Protein AF-A0AAE1X5W2-F1 (afdb_monomer_lite)

Secondary structure (DSSP, 8-state):
----TT-TTSHHHHHHHHHHHHHHHHHHHHHHTSTTTTS-HHHHHHHHHHHHHHHHHHHHHHHHHHHHHH------HHHHHHHHHHHHHHHHHHHHHHHHHHHHHHHHHHTS---SSHHHHHHHHHHHHHHHHHHHHHHHHHHHHHHHHHHHHHHHHHHHHHHS-STTSS--

Structure (mmCIF, N/CA/C/O backbone):
data_AF-A0AAE1X5W2-F1
#
_entry.id   AF-A0AAE1X5W2-F1
#
loop_
_atom_site.group_PDB
_atom_site.id
_atom_site.type_symbol
_atom_site.label_atom_id
_atom_site.label_alt_id
_atom_site.label_comp_id
_atom_site.label_asym_id
_atom_site.label_entity_id
_atom_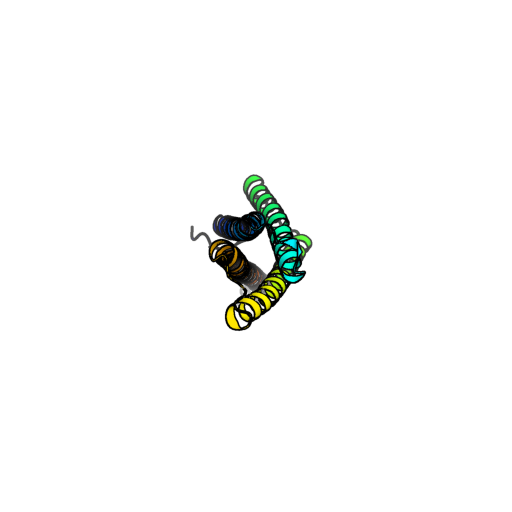site.label_seq_id
_atom_site.pdbx_PDB_ins_code
_atom_site.Cartn_x
_atom_site.Cartn_y
_atom_site.Cartn_z
_atom_site.occupancy
_atom_site.B_iso_or_equiv
_atom_site.auth_seq_id
_atom_site.auth_comp_id
_atom_site.auth_asym_id
_atom_site.auth_atom_id
_atom_site.pdbx_PDB_model_num
ATOM 1 N N . MET A 1 1 ? -13.858 13.953 25.114 1.00 34.84 1 MET A N 1
ATOM 2 C CA . MET A 1 1 ? -13.783 12.540 24.682 1.00 34.84 1 MET A CA 1
ATOM 3 C C . MET A 1 1 ? -12.481 12.363 23.915 1.00 34.84 1 MET A C 1
ATOM 5 O O . MET A 1 1 ? -12.383 12.847 22.796 1.00 34.84 1 MET A O 1
ATOM 9 N N . LYS A 1 2 ? -11.435 11.810 24.545 1.00 36.91 2 LYS A N 1
ATOM 10 C CA . LYS A 1 2 ? -10.156 11.552 23.864 1.00 36.91 2 LYS A CA 1
ATOM 11 C C . LYS A 1 2 ? -10.364 10.349 22.945 1.00 36.91 2 LYS A C 1
ATOM 13 O O . LYS A 1 2 ? -10.353 9.214 23.407 1.00 36.91 2 LYS A O 1
ATOM 18 N N . ASN A 1 3 ? -10.639 10.621 21.673 1.00 37.25 3 ASN A N 1
ATOM 19 C CA . ASN A 1 3 ? -10.670 9.604 20.632 1.00 37.25 3 ASN A CA 1
ATOM 20 C C . ASN A 1 3 ? -9.260 9.016 20.543 1.00 37.25 3 ASN A C 1
ATOM 22 O O . ASN A 1 3 ? -8.323 9.705 20.146 1.00 37.25 3 ASN A O 1
ATOM 26 N N . PHE A 1 4 ? -9.101 7.780 21.007 1.00 44.25 4 PHE A N 1
ATOM 27 C CA . PHE A 1 4 ? -7.843 7.057 20.914 1.00 44.25 4 PHE A CA 1
ATOM 28 C C . PHE A 1 4 ? -7.591 6.784 19.427 1.00 44.25 4 PHE A C 1
ATOM 30 O O . PHE A 1 4 ? -8.296 5.986 18.807 1.00 44.25 4 PHE A O 1
ATOM 37 N N . ALA A 1 5 ? -6.656 7.526 18.838 1.00 38.66 5 ALA A N 1
ATOM 38 C CA . ALA A 1 5 ? -6.249 7.359 17.452 1.00 38.66 5 ALA A CA 1
ATOM 39 C C . ALA A 1 5 ? -5.647 5.955 17.291 1.00 38.66 5 ALA A C 1
ATOM 41 O O . ALA A 1 5 ? -4.617 5.665 17.895 1.00 38.66 5 ALA A O 1
ATOM 42 N N . GLY A 1 6 ? -6.309 5.076 16.530 1.00 43.47 6 GLY A N 1
ATOM 43 C CA . GLY A 1 6 ? -5.759 3.759 16.185 1.00 43.47 6 GLY A CA 1
ATOM 44 C C . GLY A 1 6 ? -6.554 2.525 16.621 1.00 43.47 6 GLY A C 1
ATOM 45 O O . GLY A 1 6 ? -6.087 1.412 16.404 1.00 43.47 6 GLY A O 1
ATOM 46 N N . ALA A 1 7 ? -7.748 2.667 17.203 1.00 44.47 7 ALA A N 1
ATOM 47 C CA . ALA A 1 7 ? -8.614 1.509 17.442 1.00 44.47 7 ALA A CA 1
ATOM 48 C C . ALA A 1 7 ? -9.241 0.987 16.124 1.00 44.47 7 ALA A C 1
ATOM 50 O O . ALA A 1 7 ? -9.583 1.807 15.265 1.00 44.47 7 ALA A O 1
ATOM 51 N N . PRO A 1 8 ? -9.463 -0.331 15.951 1.00 43.50 8 PRO A N 1
ATOM 52 C CA . PRO A 1 8 ? -10.268 -0.855 14.845 1.00 43.50 8 PRO A CA 1
ATOM 53 C C . PRO A 1 8 ? -11.676 -0.238 14.895 1.00 43.50 8 PRO A C 1
ATOM 55 O O . PRO A 1 8 ? -12.328 -0.291 15.941 1.00 43.50 8 PRO A O 1
ATOM 58 N N . GLY A 1 9 ? -12.126 0.388 13.800 1.00 51.91 9 GLY A N 1
ATOM 59 C CA . GLY A 1 9 ? -13.340 1.212 13.757 1.00 51.91 9 GLY A CA 1
ATOM 60 C C . GLY A 1 9 ? -13.141 2.703 14.075 1.00 51.91 9 GLY A C 1
ATOM 61 O O . GLY A 1 9 ? -14.102 3.371 14.455 1.00 51.91 9 GLY A O 1
ATOM 62 N N . THR A 1 10 ? -11.921 3.247 13.967 1.00 61.12 10 THR A N 1
ATOM 63 C CA . THR A 1 10 ? -11.664 4.701 14.048 1.00 61.12 10 THR A CA 1
ATOM 64 C C . THR A 1 10 ? -11.239 5.268 12.698 1.00 61.12 10 THR A C 1
ATOM 66 O O . THR A 1 10 ? -10.469 4.648 11.969 1.00 61.12 10 THR A O 1
ATOM 69 N N . TRP A 1 11 ? -11.689 6.493 12.393 1.00 62.09 11 TRP A N 1
ATOM 70 C CA . TRP A 1 11 ? -11.386 7.221 11.150 1.00 62.09 11 TRP A CA 1
ATOM 71 C C . TRP A 1 11 ? -9.895 7.217 10.775 1.00 62.09 11 TRP A C 1
ATOM 73 O O . TRP A 1 11 ? -9.556 7.184 9.598 1.00 62.09 11 TRP A O 1
ATOM 83 N N . THR A 1 12 ? -8.993 7.200 11.760 1.00 67.00 12 THR A N 1
ATOM 84 C CA . THR A 1 12 ? -7.541 7.146 11.540 1.00 67.00 12 THR A CA 1
ATOM 85 C C . THR A 1 12 ? -7.084 5.839 10.880 1.00 67.00 12 THR A C 1
ATOM 87 O O . THR A 1 12 ? -6.248 5.877 9.981 1.00 67.00 12 THR A O 1
ATOM 90 N N . GLY A 1 13 ? -7.647 4.691 11.277 1.00 66.75 13 GLY A N 1
ATOM 91 C CA . GLY A 1 13 ? -7.343 3.393 10.661 1.00 66.75 13 GLY A CA 1
ATOM 92 C C . GLY A 1 13 ? -7.884 3.288 9.233 1.00 66.75 13 GLY A C 1
ATOM 93 O O . GLY A 1 13 ? -7.200 2.775 8.349 1.00 66.75 13 GLY A O 1
ATOM 94 N N . LEU A 1 14 ? -9.0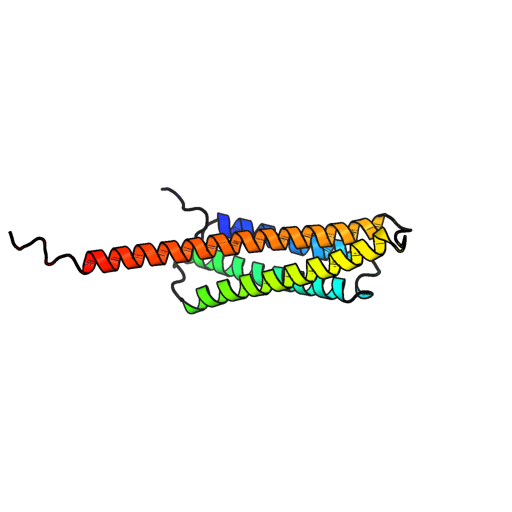69 3.858 8.989 1.00 68.25 14 LEU A N 1
ATOM 95 C CA . LEU A 1 14 ? -9.645 3.977 7.649 1.00 68.25 14 LEU A CA 1
ATOM 96 C C . LEU A 1 14 ? -8.741 4.814 6.725 1.00 68.25 14 LEU A C 1
ATOM 98 O O . LEU A 1 14 ? -8.427 4.386 5.619 1.00 68.25 14 LEU A O 1
ATOM 102 N N . ILE A 1 15 ? -8.270 5.977 7.192 1.00 76.38 15 ILE A N 1
ATOM 103 C CA . ILE A 1 15 ? -7.390 6.870 6.416 1.00 76.38 15 ILE A CA 1
ATOM 104 C C . ILE A 1 15 ? -6.063 6.183 6.069 1.00 76.38 15 ILE A C 1
ATOM 106 O O . ILE A 1 15 ? -5.623 6.257 4.923 1.00 76.38 15 ILE A O 1
ATOM 110 N N . LEU A 1 16 ? -5.444 5.481 7.024 1.00 73.75 16 LEU A N 1
ATOM 111 C CA . LEU A 1 16 ? -4.194 4.749 6.789 1.00 73.75 16 LEU A CA 1
ATOM 112 C C . LEU A 1 16 ? -4.357 3.656 5.721 1.00 73.75 16 LEU A C 1
ATOM 114 O O . LEU A 1 16 ? -3.498 3.517 4.852 1.00 73.75 16 LEU A O 1
ATOM 118 N N . ARG A 1 17 ? -5.482 2.933 5.725 1.00 78.06 17 ARG A N 1
ATOM 119 C CA . ARG A 1 17 ? -5.793 1.905 4.716 1.00 78.06 17 ARG A CA 1
ATOM 120 C C . ARG A 1 17 ? -6.079 2.487 3.337 1.00 78.06 17 ARG A C 1
ATOM 122 O O . ARG A 1 17 ? -5.618 1.948 2.331 1.00 78.06 17 ARG A O 1
ATOM 129 N N . MET A 1 18 ? -6.771 3.625 3.283 1.00 77.88 18 MET A N 1
ATOM 130 C CA . MET A 1 18 ? -6.970 4.363 2.034 1.00 77.88 18 MET A CA 1
ATOM 131 C C . MET A 1 18 ? -5.636 4.850 1.459 1.00 77.88 18 MET A C 1
ATOM 133 O O . MET A 1 18 ? -5.406 4.704 0.262 1.00 77.88 18 MET A O 1
ATOM 137 N N . ALA A 1 19 ? -4.725 5.346 2.301 1.00 81.88 19 ALA A N 1
ATOM 138 C CA . ALA A 1 19 ? -3.385 5.745 1.875 1.00 81.88 19 ALA A CA 1
ATOM 139 C C . ALA A 1 19 ? -2.576 4.558 1.318 1.00 81.88 19 ALA A C 1
ATOM 141 O O . ALA A 1 19 ? -2.000 4.675 0.240 1.00 81.88 19 ALA A O 1
ATOM 142 N N . GLN A 1 20 ? -2.597 3.396 1.985 1.00 83.75 20 GLN A N 1
ATOM 143 C CA . GLN A 1 20 ? -1.969 2.164 1.476 1.00 83.75 20 GLN A CA 1
ATOM 144 C C . GLN A 1 20 ? -2.502 1.781 0.091 1.00 83.75 20 GLN A C 1
ATOM 146 O O . GLN A 1 20 ? -1.723 1.464 -0.805 1.00 83.75 20 GLN A O 1
ATOM 151 N N . CYS A 1 21 ? -3.827 1.841 -0.088 1.00 84.12 21 CYS A N 1
ATOM 152 C CA . CYS A 1 21 ? -4.484 1.568 -1.364 1.00 84.12 21 CYS A CA 1
ATOM 153 C C . CYS A 1 21 ? -4.026 2.544 -2.450 1.00 84.12 21 CYS A C 1
ATOM 155 O O . CYS A 1 21 ? -3.693 2.120 -3.549 1.00 84.12 21 CYS A O 1
ATOM 157 N N . LEU A 1 22 ? -3.971 3.840 -2.142 1.00 86.75 22 LEU A N 1
ATOM 158 C CA . LEU A 1 22 ? -3.536 4.865 -3.091 1.00 86.75 22 LEU A CA 1
ATOM 159 C C . LEU A 1 22 ? -2.084 4.662 -3.527 1.00 86.75 22 LEU A C 1
ATOM 161 O O . LEU A 1 22 ? -1.797 4.742 -4.719 1.00 86.75 22 LEU A O 1
ATOM 165 N N . PHE A 1 23 ? -1.180 4.351 -2.595 1.00 84.69 23 PHE A N 1
ATOM 166 C CA . PHE A 1 23 ? 0.216 4.071 -2.935 1.00 84.69 23 PHE A CA 1
ATOM 167 C C . PHE A 1 23 ? 0.362 2.779 -3.749 1.00 84.69 23 PHE A C 1
ATOM 169 O O . PHE A 1 23 ? 1.093 2.765 -4.737 1.00 84.69 23 PHE A O 1
ATOM 176 N N . ALA A 1 24 ? -0.378 1.721 -3.403 1.00 85.50 24 ALA A N 1
ATOM 177 C CA . ALA A 1 24 ? -0.366 0.463 -4.150 1.00 85.50 24 ALA A CA 1
ATOM 178 C C . ALA A 1 24 ? -0.945 0.624 -5.568 1.00 85.50 24 ALA A C 1
ATOM 180 O O . ALA A 1 24 ? -0.332 0.183 -6.539 1.00 85.50 24 ALA A O 1
ATOM 181 N N . VAL A 1 25 ? -2.076 1.321 -5.716 1.00 88.75 25 VAL A N 1
ATOM 182 C CA . VAL A 1 25 ? -2.658 1.658 -7.026 1.00 88.75 25 VAL A CA 1
ATOM 183 C C . VAL A 1 25 ? -1.710 2.547 -7.821 1.00 88.75 25 VAL A C 1
ATOM 185 O O . VAL A 1 25 ? -1.527 2.306 -9.007 1.00 88.75 25 VAL A O 1
ATOM 188 N N . GLY A 1 26 ? -1.070 3.532 -7.187 1.00 85.19 26 GLY A N 1
ATOM 189 C CA . GLY A 1 26 ? -0.062 4.374 -7.828 1.00 85.19 26 GLY A CA 1
ATOM 190 C C . GLY A 1 26 ? 1.119 3.562 -8.364 1.00 85.19 26 GLY A C 1
ATOM 191 O O . GLY A 1 26 ? 1.552 3.790 -9.490 1.00 85.19 26 GLY A O 1
ATOM 192 N N . SER A 1 27 ? 1.590 2.572 -7.599 1.00 85.81 27 SER A N 1
ATOM 193 C CA . SER A 1 27 ? 2.653 1.653 -8.021 1.00 85.81 27 SER A CA 1
ATOM 194 C C . SER A 1 27 ? 2.235 0.823 -9.243 1.00 85.81 27 SER A C 1
ATOM 196 O O . SER A 1 27 ? 2.945 0.798 -10.250 1.00 85.81 27 SER A O 1
ATOM 198 N N . ILE A 1 28 ? 1.036 0.228 -9.210 1.00 85.88 28 ILE A N 1
ATOM 199 C CA . ILE A 1 28 ? 0.483 -0.550 -10.332 1.00 85.88 28 ILE A CA 1
ATOM 200 C C . ILE A 1 28 ? 0.246 0.336 -11.556 1.00 85.88 28 ILE A C 1
ATOM 202 O O . ILE A 1 28 ? 0.568 -0.070 -12.666 1.00 85.88 28 ILE A O 1
ATOM 206 N N . ALA A 1 29 ? -0.308 1.535 -11.378 1.00 86.50 29 ALA A N 1
ATOM 207 C CA . ALA A 1 29 ? -0.590 2.468 -12.463 1.00 86.50 29 ALA A CA 1
ATOM 208 C C . ALA A 1 29 ? 0.702 2.963 -13.120 1.00 86.50 29 ALA A C 1
ATOM 210 O O . ALA A 1 29 ? 0.785 3.017 -14.343 1.00 86.50 29 ALA A O 1
ATOM 211 N N . SER A 1 30 ? 1.727 3.268 -12.318 1.00 82.31 30 SER A N 1
ATOM 212 C CA . SER A 1 30 ? 3.046 3.642 -12.824 1.00 82.31 30 SER A CA 1
ATOM 213 C C . SER A 1 30 ? 3.665 2.503 -13.632 1.00 82.31 30 SER A C 1
ATOM 215 O O . SER A 1 30 ? 4.120 2.741 -14.751 1.00 82.31 30 SER A O 1
ATOM 217 N N . MET A 1 31 ? 3.560 1.261 -13.145 1.00 79.56 31 MET A N 1
ATOM 218 C CA . MET A 1 31 ? 3.933 0.085 -13.927 1.00 79.56 31 MET A CA 1
ATOM 219 C C . MET A 1 31 ? 3.098 -0.028 -15.202 1.00 79.56 31 MET A C 1
ATOM 221 O O . MET A 1 31 ? 3.683 -0.039 -16.263 1.00 79.56 31 MET A O 1
ATOM 225 N N . ALA A 1 32 ? 1.764 -0.004 -15.164 1.00 79.50 32 ALA A N 1
ATOM 226 C CA . ALA A 1 32 ? 0.881 -0.201 -16.326 1.00 79.50 32 ALA A CA 1
ATOM 227 C C . ALA A 1 32 ? 1.106 0.765 -17.510 1.00 79.50 32 ALA A C 1
ATOM 229 O O . ALA A 1 32 ? 0.595 0.528 -18.605 1.00 79.50 32 ALA A O 1
ATOM 230 N N . THR A 1 33 ? 1.902 1.820 -17.327 1.00 77.81 33 THR A N 1
ATOM 231 C CA . THR A 1 33 ? 2.328 2.724 -18.404 1.00 77.81 33 THR A CA 1
ATOM 232 C C . THR A 1 33 ? 3.610 2.305 -19.151 1.00 77.81 33 THR A C 1
ATOM 234 O O . THR A 1 33 ? 3.885 2.895 -20.194 1.00 77.81 33 THR A O 1
ATOM 237 N N . THR A 1 34 ? 4.370 1.296 -18.696 1.00 71.12 34 THR A N 1
ATOM 238 C CA . THR A 1 34 ? 5.654 0.864 -19.292 1.00 71.12 34 THR A CA 1
ATOM 239 C C . THR A 1 34 ? 5.586 -0.383 -20.190 1.00 71.12 34 THR A C 1
ATOM 241 O O . THR A 1 34 ? 5.498 -1.496 -19.714 1.00 71.12 34 THR A O 1
ATOM 244 N N . LYS A 1 35 ? 5.753 -0.305 -21.514 1.00 59.22 35 LYS A N 1
ATOM 245 C CA . LYS A 1 35 ? 5.462 -1.440 -22.445 1.00 59.22 35 LYS A CA 1
ATOM 246 C C . LYS A 1 35 ? 6.207 -2.783 -22.206 1.00 59.22 35 LYS A C 1
ATOM 248 O O . LYS A 1 35 ? 5.870 -3.775 -22.850 1.00 59.22 35 LYS A O 1
ATOM 253 N N . THR A 1 36 ? 7.181 -2.838 -21.297 1.00 62.34 36 THR A N 1
ATOM 254 C CA . THR A 1 36 ? 8.027 -3.993 -20.937 1.00 62.34 36 THR A CA 1
ATOM 255 C C . THR A 1 36 ? 7.746 -4.610 -19.552 1.00 62.34 36 THR A C 1
ATOM 257 O O . THR A 1 36 ? 8.557 -5.402 -19.071 1.00 62.34 36 THR A O 1
ATOM 260 N N . PHE A 1 37 ? 6.600 -4.320 -18.919 1.00 55.53 37 PHE A N 1
ATOM 261 C CA . PHE A 1 37 ? 6.236 -4.786 -17.560 1.00 55.53 37 PHE A CA 1
ATOM 262 C C . PHE A 1 37 ? 6.472 -6.279 -17.278 1.00 55.53 37 PHE A C 1
ATOM 264 O O . PHE A 1 37 ? 6.829 -6.653 -16.164 1.00 55.53 37 PHE A O 1
ATOM 271 N N . PHE A 1 38 ? 6.213 -7.134 -18.270 1.00 58.00 38 PHE A N 1
ATOM 272 C CA . PHE A 1 38 ? 6.181 -8.592 -18.113 1.00 58.00 38 PHE A CA 1
ATOM 273 C C . PHE A 1 38 ? 7.527 -9.279 -18.368 1.00 58.00 38 PHE A C 1
ATOM 275 O O . PHE A 1 38 ? 7.639 -10.488 -18.177 1.00 58.00 38 PHE A O 1
ATOM 282 N N . SER A 1 39 ? 8.549 -8.535 -18.803 1.00 63.47 39 SER A N 1
ATOM 283 C CA . SER A 1 39 ? 9.850 -9.123 -19.144 1.00 63.47 39 SER A CA 1
ATOM 284 C C . SER A 1 39 ? 10.641 -9.591 -17.921 1.00 63.47 39 SER A C 1
ATOM 286 O O . SER A 1 39 ? 11.535 -10.421 -18.069 1.00 63.47 39 SER A O 1
ATOM 288 N N . TYR A 1 40 ? 10.316 -9.100 -16.719 1.00 71.81 40 TYR A N 1
ATOM 289 C CA . TYR A 1 40 ? 11.040 -9.442 -15.494 1.00 71.81 40 TYR A CA 1
ATOM 290 C C . TYR A 1 40 ? 10.094 -9.929 -14.401 1.00 71.81 40 TYR A C 1
ATOM 292 O O . TYR A 1 40 ? 9.167 -9.238 -13.975 1.00 71.81 40 TYR A O 1
ATOM 300 N N . THR A 1 41 ? 10.386 -11.121 -13.890 1.00 81.50 41 THR A N 1
ATOM 301 C CA . THR A 1 41 ? 9.577 -11.813 -12.880 1.00 81.50 41 THR A CA 1
ATOM 302 C C . THR A 1 41 ? 9.445 -11.037 -11.568 1.00 81.50 41 THR A C 1
ATOM 304 O O . THR A 1 41 ? 8.404 -11.136 -10.920 1.00 81.50 41 THR A O 1
ATOM 307 N N . ALA A 1 42 ? 10.436 -10.220 -11.187 1.00 82.56 42 ALA A N 1
ATOM 308 C CA . ALA A 1 42 ? 10.357 -9.397 -9.975 1.00 82.56 42 ALA A CA 1
ATOM 309 C C . ALA A 1 42 ? 9.274 -8.312 -10.067 1.00 82.56 42 ALA A C 1
ATOM 311 O O . ALA A 1 42 ? 8.513 -8.130 -9.119 1.00 82.56 42 ALA A O 1
ATOM 312 N N . PHE A 1 43 ? 9.139 -7.650 -11.222 1.00 79.75 43 PHE A N 1
ATOM 313 C CA . PHE A 1 43 ? 8.092 -6.648 -11.431 1.00 79.75 43 PHE A CA 1
ATOM 314 C C . PHE A 1 43 ? 6.702 -7.292 -11.494 1.00 79.75 43 PHE A C 1
ATOM 316 O O . PHE A 1 43 ? 5.763 -6.770 -10.897 1.00 79.75 43 PHE A O 1
ATOM 323 N N . CYS A 1 44 ? 6.569 -8.476 -12.106 1.00 82.25 44 CYS A N 1
ATOM 324 C CA . CYS A 1 44 ? 5.330 -9.259 -12.023 1.00 82.25 44 CYS A CA 1
ATOM 325 C C . CYS A 1 44 ? 4.962 -9.602 -10.572 1.00 82.25 44 CYS 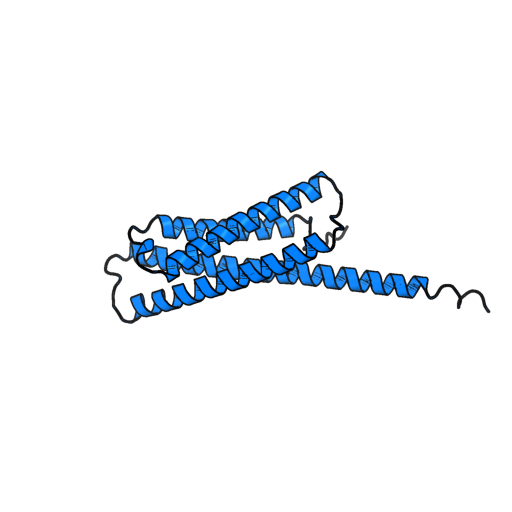A C 1
ATOM 327 O O . CYS A 1 44 ? 3.798 -9.485 -10.189 1.00 82.25 44 CYS A O 1
ATOM 329 N N . TYR A 1 45 ? 5.943 -9.996 -9.755 1.00 87.06 45 TYR A N 1
ATOM 330 C CA . TYR A 1 45 ? 5.724 -10.278 -8.338 1.00 87.06 45 TYR A CA 1
ATOM 331 C C . TYR A 1 45 ? 5.326 -9.018 -7.552 1.00 87.06 45 TYR A C 1
ATOM 333 O O . TYR A 1 45 ? 4.418 -9.079 -6.724 1.00 87.06 45 TYR A O 1
ATOM 341 N N . LEU A 1 46 ? 5.924 -7.862 -7.858 1.00 86.75 46 LEU A N 1
ATOM 342 C CA . LEU A 1 46 ? 5.553 -6.568 -7.278 1.00 86.75 46 LEU A CA 1
ATOM 343 C C . LEU A 1 46 ? 4.120 -6.171 -7.621 1.00 86.75 46 LEU A C 1
ATOM 345 O O . LEU A 1 46 ? 3.359 -5.854 -6.710 1.00 86.75 46 LEU A O 1
ATOM 349 N N . ILE A 1 47 ? 3.708 -6.267 -8.887 1.00 86.88 47 ILE A N 1
ATOM 350 C CA . ILE A 1 47 ? 2.325 -5.982 -9.297 1.00 86.88 47 ILE A CA 1
ATOM 351 C C . ILE A 1 47 ? 1.347 -6.944 -8.612 1.00 86.88 47 ILE A C 1
ATOM 353 O O . ILE A 1 47 ? 0.323 -6.503 -8.096 1.00 86.88 47 ILE A O 1
ATOM 357 N N . ALA A 1 48 ? 1.657 -8.244 -8.568 1.00 89.56 48 ALA A N 1
ATOM 358 C CA . ALA A 1 48 ? 0.808 -9.235 -7.910 1.00 89.56 48 ALA A CA 1
ATOM 359 C C . ALA A 1 48 ? 0.659 -8.952 -6.405 1.00 89.56 48 ALA A C 1
ATOM 361 O O . ALA A 1 48 ? -0.450 -8.996 -5.872 1.00 89.56 48 ALA A O 1
ATOM 362 N N . SER A 1 49 ? 1.761 -8.604 -5.736 1.00 88.56 49 SER A N 1
ATOM 363 C CA . SER A 1 49 ? 1.790 -8.242 -4.317 1.00 88.56 49 SER A CA 1
ATOM 364 C C . SER A 1 49 ? 0.991 -6.963 -4.034 1.00 88.56 49 SER A C 1
ATOM 366 O O . SER A 1 49 ? 0.108 -6.960 -3.177 1.00 88.56 49 SER A O 1
ATOM 368 N N . MET A 1 50 ? 1.203 -5.898 -4.816 1.00 90.12 50 MET A N 1
ATOM 369 C CA . MET A 1 50 ? 0.439 -4.648 -4.699 1.00 90.12 50 MET A CA 1
ATOM 370 C C . MET A 1 50 ? -1.045 -4.843 -5.048 1.00 90.12 50 MET A C 1
ATOM 372 O O . MET A 1 50 ? -1.912 -4.231 -4.431 1.00 90.12 50 MET A O 1
ATOM 376 N N . GLY A 1 51 ? -1.372 -5.720 -6.000 1.00 87.69 51 GLY A N 1
ATOM 377 C CA . GLY A 1 51 ? -2.754 -6.062 -6.338 1.00 87.69 51 GLY A CA 1
ATOM 378 C C . GLY A 1 51 ? -3.462 -6.777 -5.188 1.00 87.69 51 GLY A C 1
ATOM 379 O O . GLY A 1 51 ? -4.579 -6.408 -4.819 1.00 87.69 51 GLY A O 1
ATOM 380 N N . LEU A 1 52 ? -2.780 -7.740 -4.560 1.00 88.44 52 LEU A N 1
ATOM 381 C CA . LEU A 1 52 ? -3.270 -8.393 -3.348 1.00 88.44 52 LEU A CA 1
ATOM 382 C C . LEU A 1 52 ? -3.464 -7.374 -2.218 1.00 88.44 52 LEU A C 1
ATOM 384 O O . LEU A 1 52 ? -4.495 -7.404 -1.551 1.00 88.44 52 LEU A O 1
ATOM 388 N N . GLN A 1 53 ? -2.533 -6.429 -2.059 1.00 87.56 53 GLN A N 1
ATOM 389 C CA . GLN A 1 53 ? -2.629 -5.339 -1.087 1.00 87.56 53 GLN A CA 1
ATOM 390 C C . GLN A 1 53 ? -3.882 -4.477 -1.293 1.00 87.56 53 GLN A C 1
ATOM 392 O O . GLN A 1 53 ? -4.555 -4.140 -0.320 1.00 87.56 53 GLN A O 1
ATOM 397 N N . VAL A 1 54 ? -4.220 -4.134 -2.540 1.00 87.81 54 VAL A N 1
ATOM 398 C CA . VAL A 1 54 ? -5.423 -3.350 -2.866 1.00 87.81 54 VAL A CA 1
ATOM 399 C C . VAL A 1 54 ? -6.692 -4.128 -2.529 1.00 87.81 54 VAL A C 1
ATOM 401 O O . VAL A 1 54 ? -7.575 -3.595 -1.859 1.00 87.81 54 VAL A O 1
ATOM 404 N N . ILE A 1 55 ? -6.773 -5.398 -2.940 1.00 88.44 55 ILE A N 1
ATOM 405 C CA . ILE A 1 55 ? -7.921 -6.269 -2.640 1.00 88.44 55 ILE A CA 1
ATOM 406 C C . ILE A 1 55 ? -8.089 -6.417 -1.123 1.00 88.44 55 ILE A C 1
ATOM 408 O O . ILE A 1 55 ? -9.195 -6.277 -0.596 1.00 88.44 55 ILE A O 1
ATOM 412 N N . TRP A 1 56 ? -6.982 -6.652 -0.417 1.00 86.06 56 TRP A N 1
ATOM 413 C CA . TRP A 1 56 ? -6.955 -6.806 1.032 1.00 86.06 56 TRP A CA 1
ATOM 414 C C . TRP A 1 56 ? -7.403 -5.530 1.746 1.00 86.06 56 TRP A C 1
ATOM 416 O O . TRP A 1 56 ? -8.296 -5.563 2.595 1.00 86.06 56 TRP A O 1
ATOM 426 N N . SER A 1 57 ? -6.844 -4.384 1.357 1.00 84.62 57 SER A N 1
ATOM 427 C CA . SER A 1 57 ? -7.167 -3.090 1.955 1.00 84.62 57 SER A CA 1
ATOM 428 C C . SER A 1 57 ? -8.614 -2.671 1.667 1.00 84.62 57 SER A C 1
ATOM 430 O O . SER A 1 57 ? -9.292 -2.153 2.553 1.00 84.62 57 SER A O 1
ATOM 432 N N . PHE A 1 58 ? -9.148 -2.980 0.481 1.00 83.00 58 PHE A N 1
ATOM 433 C CA . PHE A 1 58 ? -10.561 -2.759 0.164 1.00 83.00 58 PHE A CA 1
ATOM 434 C C . PHE A 1 58 ? -11.491 -3.613 1.035 1.00 83.00 58 PHE A C 1
ATOM 436 O O . PHE A 1 58 ? -12.460 -3.096 1.595 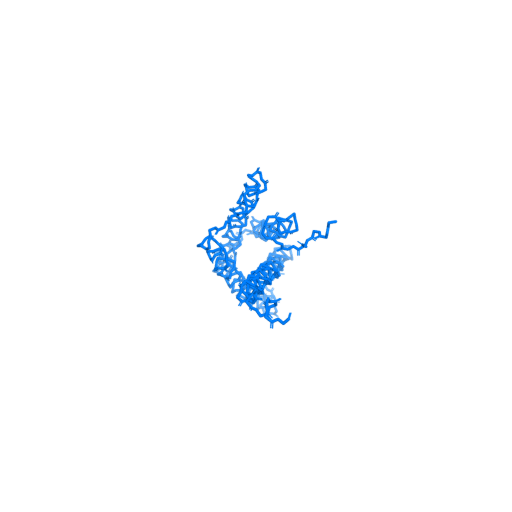1.00 83.00 58 PHE A O 1
ATOM 443 N N . GLY A 1 59 ? -11.172 -4.900 1.221 1.00 85.25 59 GLY A N 1
ATOM 444 C CA . GLY A 1 59 ? -11.914 -5.776 2.131 1.00 85.25 59 GLY A CA 1
ATOM 445 C C . GLY A 1 59 ? -11.912 -5.243 3.566 1.00 85.25 59 GLY A C 1
ATOM 446 O O . GLY A 1 59 ? -12.959 -5.149 4.209 1.00 85.25 59 GLY A O 1
ATOM 447 N N . LEU A 1 60 ? -10.748 -4.801 4.041 1.00 79.06 60 LEU A N 1
ATOM 448 C CA . LEU A 1 60 ? -10.585 -4.177 5.350 1.00 79.06 60 LEU A CA 1
ATOM 449 C C . LEU A 1 60 ? -11.355 -2.857 5.498 1.00 79.06 60 LEU A C 1
ATOM 451 O O . LEU A 1 60 ? -11.942 -2.616 6.553 1.00 79.06 60 LEU A O 1
ATOM 455 N N . ALA A 1 61 ? -11.366 -2.011 4.468 1.00 82.62 61 ALA A N 1
ATOM 456 C CA . ALA A 1 61 ? -12.099 -0.747 4.459 1.00 82.62 61 ALA A CA 1
ATOM 457 C C . ALA A 1 61 ? -13.615 -0.977 4.496 1.00 82.62 61 ALA A C 1
ATOM 459 O O . ALA A 1 61 ? -14.320 -0.323 5.263 1.00 82.62 61 ALA A O 1
ATOM 460 N N . PHE A 1 62 ? -14.115 -1.949 3.728 1.00 82.38 62 PHE A N 1
ATOM 461 C CA . PHE A 1 62 ? -15.527 -2.322 3.745 1.00 82.38 62 PHE A CA 1
ATOM 462 C C . PHE A 1 62 ? -15.952 -2.856 5.117 1.00 82.38 62 PHE A C 1
ATOM 464 O O . PHE A 1 62 ? -16.998 -2.478 5.644 1.00 82.38 62 PHE A O 1
ATOM 471 N N . MET A 1 63 ? -15.114 -3.690 5.735 1.00 77.75 63 MET A N 1
ATOM 472 C CA . MET A 1 63 ? -15.358 -4.199 7.084 1.00 77.75 63 MET A CA 1
ATOM 473 C C . MET A 1 63 ? -15.347 -3.098 8.151 1.00 77.75 63 MET A C 1
ATOM 475 O O . MET A 1 63 ? -16.190 -3.119 9.050 1.00 77.75 63 MET A O 1
ATOM 479 N N . ASP A 1 64 ? -14.435 -2.129 8.052 1.00 75.38 64 ASP A N 1
ATOM 480 C CA . ASP A 1 64 ? -14.369 -0.986 8.971 1.00 75.38 64 ASP A CA 1
ATOM 481 C C . ASP A 1 64 ? -15.602 -0.075 8.818 1.00 75.38 64 ASP A C 1
ATOM 483 O O . ASP A 1 64 ? -16.250 0.269 9.809 1.00 75.38 64 ASP A O 1
ATOM 487 N N . ALA A 1 65 ? -16.020 0.203 7.577 1.00 78.56 65 ALA A N 1
ATOM 488 C CA . ALA A 1 65 ? -17.258 0.924 7.281 1.00 78.56 65 ALA A CA 1
ATOM 489 C C . ALA A 1 65 ? -18.496 0.186 7.816 1.00 78.56 65 ALA A C 1
ATOM 491 O O . ALA A 1 65 ? -19.367 0.797 8.437 1.00 78.56 65 ALA A O 1
ATOM 492 N N . TYR A 1 66 ? -18.561 -1.137 7.648 1.00 78.56 66 TYR A N 1
ATOM 493 C CA . TYR A 1 66 ? -19.644 -1.956 8.189 1.00 78.56 66 TYR A CA 1
ATOM 494 C C . TYR A 1 66 ? -19.696 -1.899 9.723 1.00 78.56 66 TYR A C 1
ATOM 496 O O . TYR A 1 66 ? -20.774 -1.751 10.307 1.00 78.56 66 TYR A O 1
ATOM 504 N N . ALA A 1 67 ? -18.545 -1.962 10.397 1.00 73.38 67 ALA A N 1
ATOM 505 C CA . ALA A 1 67 ? -18.464 -1.839 11.852 1.00 73.38 67 ALA A CA 1
ATOM 506 C C . ALA A 1 67 ? -18.917 -0.450 12.343 1.00 73.38 67 ALA A C 1
ATOM 508 O O . ALA A 1 67 ? -19.638 -0.357 13.341 1.00 73.38 67 ALA A O 1
ATOM 509 N N . LEU A 1 68 ? -18.560 0.617 11.615 1.00 71.75 68 LEU A N 1
ATOM 510 C CA . LEU A 1 68 ? -18.999 1.989 11.890 1.00 71.75 68 LEU A CA 1
ATOM 511 C C . LEU A 1 68 ? -20.516 2.157 11.734 1.00 71.75 68 LEU A C 1
ATOM 513 O O . LEU A 1 68 ? -21.159 2.733 12.615 1.00 71.75 68 LEU A O 1
ATOM 517 N N . LEU A 1 69 ? -21.088 1.625 10.650 1.00 77.38 69 LEU A N 1
ATOM 518 C CA . LEU A 1 69 ? -22.526 1.685 10.369 1.00 77.38 69 LEU A CA 1
ATOM 519 C C . LEU A 1 69 ? -23.339 0.895 11.396 1.00 77.38 69 LEU A C 1
ATOM 521 O O . LEU A 1 69 ? -24.362 1.367 11.885 1.00 77.38 69 LEU A O 1
ATOM 525 N N . THR A 1 70 ? -22.861 -0.293 11.763 1.00 73.88 70 THR A N 1
ATOM 526 C CA . THR A 1 70 ? -23.596 -1.189 12.663 1.00 73.88 70 THR A CA 1
ATOM 527 C C . THR A 1 70 ? -23.384 -0.829 14.139 1.00 73.88 70 THR A C 1
ATOM 529 O O . THR A 1 70 ? -24.043 -1.409 15.002 1.00 73.88 70 THR A O 1
ATOM 532 N N . LYS A 1 71 ? -22.442 0.081 14.465 1.00 64.75 71 LYS A N 1
ATOM 533 C CA . LYS A 1 71 ? -21.993 0.445 15.835 1.00 64.75 71 LYS A CA 1
ATOM 534 C C . LYS A 1 71 ? -21.630 -0.760 16.721 1.00 64.75 71 LYS A C 1
ATOM 536 O O . LYS A 1 71 ? -21.410 -0.618 17.924 1.00 64.75 71 LYS A O 1
ATOM 541 N N . LYS A 1 72 ? -21.567 -1.960 16.144 1.00 56.91 72 LYS A N 1
ATOM 542 C CA . LYS A 1 72 ? -21.228 -3.202 16.821 1.00 56.91 72 LYS A CA 1
ATOM 543 C C . LYS A 1 72 ? -19.728 -3.372 16.719 1.00 56.91 72 LYS A C 1
ATOM 545 O O . LYS A 1 72 ? -19.187 -3.608 15.644 1.00 56.91 72 LYS A O 1
ATOM 550 N N . VAL A 1 73 ? -19.068 -3.278 17.867 1.00 56.94 73 VAL A N 1
ATOM 551 C CA . VAL A 1 73 ? -17.664 -3.655 17.996 1.00 56.94 73 VAL A CA 1
ATOM 552 C C . VAL A 1 73 ? -17.564 -5.136 17.654 1.00 56.94 73 VAL A C 1
ATOM 554 O O . VAL A 1 73 ? -18.154 -5.977 18.336 1.00 56.94 73 VAL A O 1
ATOM 557 N N . LEU A 1 74 ? -16.849 -5.449 16.576 1.00 55.53 74 LEU A N 1
ATOM 558 C CA . LEU A 1 74 ? -16.636 -6.812 16.118 1.00 55.53 74 LEU A CA 1
ATOM 559 C C . LEU A 1 74 ? -15.830 -7.571 17.183 1.00 55.53 74 LEU A C 1
ATOM 561 O O . LEU A 1 74 ? -14.612 -7.455 17.280 1.00 55.53 74 LEU A O 1
ATOM 565 N N . HIS A 1 75 ? -16.531 -8.300 18.050 1.00 57.06 75 HIS A N 1
ATOM 566 C CA . HIS A 1 75 ? -15.923 -9.007 19.177 1.00 57.06 75 HIS A CA 1
ATOM 567 C C . HIS A 1 75 ? -15.451 -10.418 18.809 1.00 57.06 75 HIS A C 1
ATOM 569 O O . HIS A 1 75 ? -15.035 -11.153 19.697 1.00 57.06 75 HIS A O 1
ATOM 575 N N . ASN A 1 76 ? -15.513 -10.810 17.530 1.00 66.19 76 ASN A N 1
ATOM 576 C CA . ASN A 1 76 ? -15.075 -12.133 17.094 1.00 66.19 76 ASN A CA 1
ATOM 577 C C . ASN A 1 76 ? -13.537 -12.211 17.103 1.00 66.19 76 ASN A C 1
ATOM 579 O O . ASN A 1 76 ? -12.902 -11.614 16.229 1.00 66.19 76 ASN A O 1
ATOM 583 N N . PRO A 1 77 ? -12.925 -12.956 18.047 1.00 68.44 77 PRO A N 1
ATOM 584 C CA . PRO A 1 77 ? -11.468 -13.039 18.166 1.00 68.44 77 PRO A CA 1
ATOM 585 C C . PRO A 1 77 ? -10.825 -13.681 16.929 1.00 68.44 77 PRO A C 1
ATOM 587 O O . PRO A 1 77 ? -9.713 -13.319 16.557 1.00 68.44 77 PRO A O 1
ATOM 590 N N . VAL A 1 78 ? -11.559 -14.567 16.246 1.00 76.88 78 VAL A N 1
ATOM 591 C CA . VAL A 1 78 ? -11.129 -15.220 15.001 1.00 76.88 78 VAL A CA 1
ATOM 592 C C . VAL A 1 78 ? -10.867 -14.197 13.897 1.00 76.88 78 VAL A C 1
ATOM 594 O O . VAL A 1 78 ? -9.844 -14.265 13.225 1.00 76.88 78 VAL A O 1
ATOM 597 N N . LEU A 1 79 ? -11.750 -13.209 13.735 1.00 73.56 79 LEU A N 1
ATOM 598 C CA . LEU A 1 79 ? -11.597 -12.223 12.668 1.00 73.56 79 LEU A CA 1
ATOM 599 C C . LEU A 1 79 ? -10.443 -11.255 12.951 1.00 73.56 79 LEU A C 1
ATOM 601 O O . LEU A 1 79 ? -9.688 -10.902 12.053 1.00 73.56 79 LEU A O 1
ATOM 605 N N . VAL A 1 80 ? -10.274 -10.873 14.220 1.00 74.12 80 VAL A N 1
ATOM 606 C CA . VAL A 1 80 ? -9.142 -10.050 14.665 1.00 74.12 80 VAL A CA 1
ATOM 607 C C . VAL A 1 80 ? -7.813 -10.768 14.415 1.00 74.12 80 VAL A C 1
ATOM 609 O O . VAL A 1 80 ? -6.869 -10.146 13.934 1.00 74.12 80 VAL A O 1
ATOM 612 N N . SER A 1 81 ? -7.745 -12.072 14.693 1.00 78.12 81 SER A N 1
ATOM 613 C CA . SER A 1 81 ? -6.556 -12.884 14.417 1.00 78.12 81 SER A CA 1
ATOM 614 C C . SER A 1 81 ? -6.274 -12.998 12.916 1.00 78.12 81 SER A C 1
ATOM 616 O O . SER A 1 81 ? -5.133 -12.792 12.506 1.00 78.12 81 SER A O 1
ATOM 618 N N . LEU A 1 82 ? -7.305 -13.231 12.094 1.00 82.25 82 LEU A N 1
ATOM 619 C CA . LEU A 1 82 ? -7.175 -13.274 10.635 1.00 82.25 82 LEU A CA 1
ATOM 620 C C . LEU A 1 82 ? -6.617 -11.957 10.074 1.00 82.25 82 LEU A C 1
ATOM 622 O O . LEU A 1 82 ? -5.755 -11.986 9.200 1.00 82.25 82 LEU A O 1
ATOM 626 N N . PHE A 1 83 ? -7.065 -10.811 10.598 1.00 77.56 83 PHE A N 1
ATOM 627 C CA . PHE A 1 83 ? -6.544 -9.507 10.185 1.00 77.56 83 PHE A CA 1
ATOM 628 C C . PHE A 1 83 ? -5.065 -9.343 10.510 1.00 77.56 83 PHE A C 1
ATOM 630 O O . PHE A 1 83 ? -4.297 -9.001 9.619 1.00 77.56 83 PHE A O 1
ATOM 637 N N . VAL A 1 84 ? -4.651 -9.645 11.746 1.00 80.31 84 VAL A N 1
ATOM 638 C CA . VAL A 1 84 ? -3.239 -9.539 12.150 1.00 80.31 84 VAL A CA 1
ATOM 639 C C . VAL A 1 84 ? -2.348 -10.409 11.266 1.00 80.31 84 VAL A C 1
ATOM 641 O O . VAL A 1 84 ? -1.309 -9.937 10.809 1.00 80.31 84 VAL A O 1
ATOM 644 N N . VAL A 1 85 ? -2.762 -11.651 10.993 1.00 86.19 85 VAL A N 1
ATOM 645 C CA . VAL A 1 85 ? -2.006 -12.572 10.132 1.00 86.19 85 VAL A CA 1
ATOM 646 C C . VAL A 1 85 ? -1.960 -12.062 8.693 1.00 86.19 85 VAL A C 1
ATOM 648 O O . VAL A 1 85 ? -0.893 -12.060 8.088 1.00 86.19 85 VAL A O 1
ATOM 651 N N . GLY A 1 86 ? -3.082 -11.594 8.145 1.00 84.50 86 GLY A N 1
ATOM 652 C CA . GLY A 1 86 ? -3.129 -11.097 6.772 1.00 84.50 86 GLY A CA 1
ATOM 653 C C . GLY A 1 86 ? -2.343 -9.800 6.560 1.00 84.50 86 GLY A C 1
ATOM 654 O O . GLY A 1 86 ? -1.605 -9.701 5.583 1.00 84.50 86 GLY A O 1
ATOM 655 N N . ASP A 1 87 ? -2.405 -8.839 7.488 1.00 84.94 87 ASP A N 1
ATOM 656 C CA . ASP A 1 87 ? -1.562 -7.633 7.454 1.00 84.94 87 ASP A CA 1
ATOM 657 C C . ASP A 1 87 ? -0.067 -8.002 7.507 1.00 84.94 87 ASP A C 1
ATOM 659 O O . ASP A 1 87 ? 0.738 -7.445 6.760 1.00 84.94 87 ASP A O 1
ATOM 663 N N . TRP A 1 88 ? 0.307 -8.994 8.324 1.00 84.56 88 TRP A N 1
ATOM 664 C CA . TRP A 1 88 ? 1.678 -9.510 8.390 1.00 84.56 88 TRP A CA 1
ATOM 665 C C . TRP A 1 88 ? 2.135 -10.151 7.081 1.00 84.56 88 TRP A C 1
ATOM 667 O O . TRP A 1 88 ? 3.183 -9.789 6.549 1.00 84.56 88 TRP A O 1
ATOM 677 N N . VAL A 1 89 ? 1.341 -11.081 6.545 1.00 90.06 89 VAL A N 1
ATOM 678 C CA . VAL A 1 89 ? 1.647 -11.782 5.292 1.00 90.06 89 VAL A CA 1
ATOM 679 C C . VAL A 1 89 ? 1.804 -10.773 4.158 1.00 90.06 89 VAL A C 1
ATOM 681 O O . VAL A 1 89 ? 2.808 -10.796 3.447 1.00 90.06 89 VAL A O 1
ATOM 684 N N . THR A 1 90 ? 0.869 -9.832 4.025 1.00 87.31 90 THR A N 1
ATOM 685 C CA . THR A 1 90 ? 0.907 -8.854 2.931 1.00 87.31 90 THR A CA 1
ATOM 686 C C . THR A 1 90 ? 2.066 -7.860 3.086 1.00 87.31 90 THR A C 1
ATOM 688 O O . THR A 1 90 ? 2.689 -7.488 2.089 1.00 87.31 90 THR A O 1
ATOM 691 N N . ALA A 1 91 ? 2.455 -7.510 4.320 1.00 88.25 91 ALA A N 1
ATOM 692 C CA . ALA A 1 91 ? 3.669 -6.736 4.578 1.00 88.25 91 ALA A CA 1
ATOM 693 C C . ALA A 1 91 ? 4.936 -7.488 4.138 1.00 88.25 91 ALA A C 1
ATOM 695 O O . ALA A 1 91 ? 5.800 -6.906 3.483 1.00 88.25 91 ALA A O 1
ATOM 696 N N . THR A 1 92 ? 5.058 -8.781 4.455 1.00 89.81 92 THR A N 1
ATOM 697 C CA . THR A 1 92 ? 6.220 -9.584 4.047 1.00 89.81 92 THR A CA 1
ATOM 698 C C . THR A 1 92 ? 6.294 -9.739 2.529 1.00 89.81 92 THR A C 1
ATOM 700 O O . THR A 1 92 ? 7.367 -9.544 1.958 1.00 89.81 92 THR A O 1
ATOM 703 N N . LEU A 1 93 ? 5.168 -10.023 1.862 1.00 89.75 93 LEU A N 1
ATOM 704 C CA . LEU A 1 93 ? 5.119 -10.103 0.398 1.00 89.75 93 LEU A CA 1
ATOM 705 C C . LEU A 1 93 ? 5.478 -8.763 -0.254 1.00 89.75 93 LEU A C 1
ATOM 707 O O . LEU A 1 93 ? 6.223 -8.737 -1.232 1.00 89.75 93 LEU A O 1
ATOM 711 N N . SER A 1 94 ? 4.973 -7.646 0.274 1.00 89.06 94 SER A N 1
ATOM 712 C CA . SER A 1 94 ? 5.281 -6.307 -0.246 1.00 89.06 94 SER A CA 1
ATOM 713 C C . SER A 1 94 ? 6.765 -5.979 -0.110 1.00 89.06 94 SER A 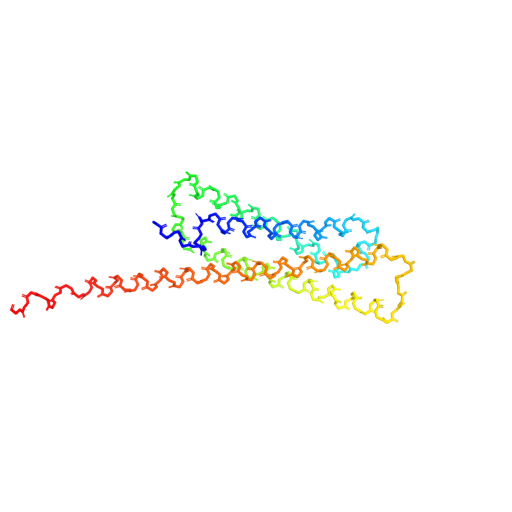C 1
ATOM 715 O O . SER A 1 94 ? 7.371 -5.520 -1.074 1.00 89.06 94 SER A O 1
ATOM 717 N N . LEU A 1 95 ? 7.376 -6.287 1.039 1.00 89.50 95 LEU A N 1
ATOM 718 C CA . LEU A 1 95 ? 8.809 -6.089 1.262 1.00 89.50 95 LEU A CA 1
ATOM 719 C C . LEU A 1 95 ? 9.658 -6.955 0.334 1.00 89.50 95 LEU A C 1
ATOM 721 O O . LEU A 1 95 ? 10.597 -6.456 -0.278 1.00 89.50 95 LEU A O 1
ATOM 725 N N . ALA A 1 96 ? 9.328 -8.242 0.215 1.00 92.31 96 ALA A N 1
ATOM 726 C CA . ALA A 1 96 ? 10.050 -9.163 -0.655 1.00 92.31 96 ALA A CA 1
ATOM 727 C C . ALA A 1 96 ? 9.980 -8.708 -2.120 1.00 92.31 96 ALA A C 1
ATOM 729 O O . ALA A 1 96 ? 10.983 -8.730 -2.838 1.00 92.31 96 ALA A O 1
ATOM 730 N N . ALA A 1 97 ? 8.809 -8.244 -2.559 1.00 89.69 97 ALA A N 1
ATOM 731 C CA . ALA A 1 97 ? 8.617 -7.763 -3.917 1.00 89.69 97 ALA A CA 1
ATOM 732 C C . ALA A 1 97 ? 9.318 -6.425 -4.180 1.00 89.69 97 ALA A C 1
ATOM 734 O O . ALA A 1 97 ? 9.961 -6.260 -5.218 1.00 89.69 97 ALA A O 1
ATOM 735 N N . ALA A 1 98 ? 9.260 -5.494 -3.225 1.00 89.50 98 ALA A N 1
ATOM 736 C CA . ALA A 1 98 ? 9.961 -4.219 -3.303 1.00 89.50 98 ALA A CA 1
ATOM 737 C C . ALA A 1 98 ? 11.486 -4.410 -3.291 1.00 89.50 98 ALA A C 1
ATOM 739 O O . ALA A 1 98 ? 12.174 -3.824 -4.119 1.00 89.50 98 ALA A O 1
ATOM 740 N N . ALA A 1 99 ? 12.016 -5.274 -2.419 1.00 90.50 99 ALA A N 1
ATOM 741 C CA . ALA A 1 99 ? 13.449 -5.543 -2.310 1.00 90.50 99 ALA A CA 1
ATOM 742 C C . ALA A 1 99 ? 14.012 -6.249 -3.553 1.00 90.50 99 ALA A C 1
ATOM 744 O O . ALA A 1 99 ? 15.064 -5.859 -4.058 1.00 90.50 99 ALA A O 1
ATOM 745 N N . SER A 1 100 ? 13.305 -7.255 -4.079 1.00 90.44 100 SER A N 1
ATOM 746 C CA . SER A 1 100 ? 13.710 -7.931 -5.320 1.00 90.44 100 SER A CA 1
ATOM 747 C C . SER A 1 100 ? 13.667 -6.987 -6.522 1.00 90.44 100 SER A C 1
ATOM 749 O O . SER A 1 100 ? 14.608 -6.967 -7.313 1.00 90.44 100 SER A O 1
ATOM 751 N N . SER A 1 101 ? 12.630 -6.150 -6.626 1.00 86.94 101 SER A N 1
ATOM 752 C CA . SER A 1 101 ? 12.526 -5.155 -7.697 1.00 86.94 101 SER A CA 1
ATOM 753 C C . SER A 1 101 ? 13.606 -4.081 -7.572 1.00 86.94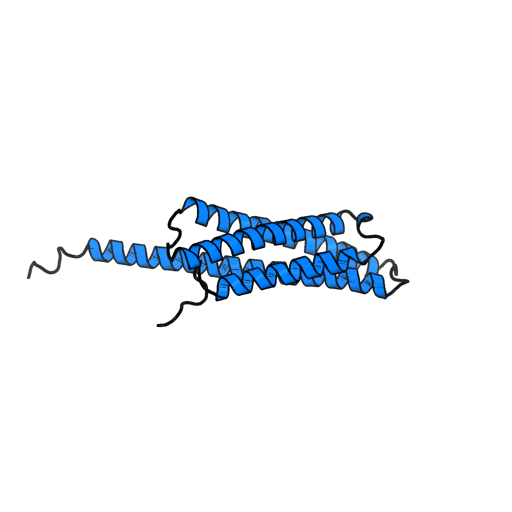 101 SER A C 1
ATOM 755 O O . SER A 1 101 ? 14.279 -3.798 -8.553 1.00 86.94 101 SER A O 1
ATOM 757 N N . ALA A 1 102 ? 13.855 -3.553 -6.369 1.00 88.25 102 ALA A N 1
ATOM 758 C CA . ALA A 1 102 ? 14.920 -2.582 -6.115 1.00 88.25 102 ALA A CA 1
ATOM 759 C C . ALA A 1 102 ? 16.311 -3.126 -6.471 1.00 88.25 102 ALA A C 1
ATOM 761 O O . ALA A 1 102 ? 17.117 -2.403 -7.051 1.00 88.25 102 ALA A O 1
ATOM 762 N N . GLY A 1 103 ? 16.587 -4.400 -6.171 1.00 85.94 103 GLY A N 1
ATOM 763 C CA . GLY A 1 103 ? 17.848 -5.043 -6.540 1.00 85.94 103 GLY A CA 1
ATOM 764 C C . GLY A 1 103 ? 18.068 -5.083 -8.053 1.00 85.94 103 GLY A C 1
ATOM 765 O O . GLY A 1 103 ? 19.149 -4.738 -8.526 1.00 85.94 103 GLY A O 1
ATOM 766 N N . ILE A 1 104 ? 17.031 -5.437 -8.821 1.00 82.00 104 ILE A N 1
ATOM 767 C CA . ILE A 1 104 ? 17.101 -5.433 -10.291 1.00 82.00 104 ILE A CA 1
ATOM 768 C C . ILE A 1 104 ? 17.234 -4.004 -10.819 1.00 82.00 104 ILE A C 1
ATOM 770 O O . ILE A 1 104 ? 18.064 -3.761 -11.687 1.00 82.00 104 ILE A O 1
ATOM 774 N N . THR A 1 105 ? 16.480 -3.058 -10.263 1.00 79.88 105 THR A N 1
ATOM 775 C CA . THR A 1 105 ? 16.546 -1.630 -10.595 1.00 79.88 105 THR A CA 1
ATOM 776 C C . THR A 1 105 ? 17.966 -1.073 -10.423 1.00 79.88 105 THR A C 1
ATOM 778 O O . THR A 1 105 ? 18.506 -0.485 -11.356 1.00 79.88 105 THR A O 1
ATOM 781 N N . VAL A 1 106 ? 18.623 -1.324 -9.283 1.00 80.19 106 VAL A N 1
ATOM 782 C CA . VAL A 1 106 ? 20.004 -0.872 -9.021 1.00 80.19 106 VAL A CA 1
ATOM 783 C C . VAL A 1 106 ? 21.009 -1.538 -9.957 1.00 80.19 106 VAL A C 1
ATOM 785 O O . VAL A 1 106 ? 21.880 -0.855 -10.489 1.00 80.19 106 VAL A O 1
ATOM 788 N N . LEU A 1 107 ? 20.888 -2.846 -10.193 1.00 78.88 107 LEU A N 1
ATOM 789 C CA . LEU A 1 107 ? 21.793 -3.569 -11.088 1.00 78.88 107 LEU A CA 1
ATOM 790 C C . LEU A 1 107 ? 21.669 -3.070 -12.539 1.00 78.88 107 LEU A C 1
ATOM 792 O O . LEU A 1 107 ? 22.667 -2.873 -13.228 1.00 78.88 107 LEU A O 1
ATOM 796 N N . TYR A 1 108 ? 20.441 -2.824 -12.997 1.00 70.31 108 TYR A N 1
ATOM 797 C CA . TYR A 1 108 ? 20.156 -2.409 -14.369 1.00 70.31 108 TYR A CA 1
ATOM 798 C C . TYR A 1 108 ? 20.541 -0.947 -14.640 1.00 70.31 108 TYR A C 1
ATOM 800 O O . TYR A 1 108 ? 21.068 -0.635 -15.710 1.00 70.31 108 TYR A O 1
ATOM 808 N N . PHE A 1 109 ? 20.299 -0.052 -13.676 1.00 68.50 109 PHE A N 1
ATOM 809 C CA . PHE A 1 109 ? 20.634 1.371 -13.787 1.00 68.50 109 PHE A CA 1
ATOM 810 C C . PHE A 1 109 ? 22.102 1.663 -13.486 1.00 68.50 109 PHE A C 1
ATOM 812 O O . PHE A 1 109 ? 22.688 2.526 -14.134 1.00 68.50 109 PHE A O 1
ATOM 819 N N . GLY A 1 110 ? 22.685 0.960 -12.514 1.00 65.56 110 GLY A N 1
ATOM 820 C CA . GLY A 1 110 ? 24.054 1.192 -12.068 1.00 65.56 110 GLY A CA 1
ATOM 821 C C . GLY A 1 110 ? 25.109 0.621 -13.010 1.00 65.56 110 GLY A C 1
ATOM 822 O O . GLY A 1 110 ? 26.125 1.274 -13.223 1.00 65.56 110 GLY A O 1
ATOM 823 N N . ASP A 1 111 ? 24.866 -0.563 -13.584 1.00 63.22 111 ASP A N 1
ATOM 824 C CA . ASP A 1 111 ? 25.942 -1.349 -14.209 1.00 63.22 111 ASP A CA 1
ATOM 825 C C . ASP A 1 111 ? 25.763 -1.547 -15.723 1.00 63.22 111 ASP A C 1
ATOM 827 O O . ASP A 1 111 ? 26.729 -1.552 -16.483 1.00 63.22 111 ASP A O 1
ATOM 831 N N . LEU A 1 112 ? 24.518 -1.668 -16.197 1.00 60.62 112 LEU A N 1
ATOM 832 C CA . LEU A 1 112 ? 24.226 -2.002 -17.599 1.00 60.62 112 LEU A CA 1
ATOM 833 C C . LEU A 1 112 ? 23.934 -0.788 -18.491 1.00 60.62 112 LEU A C 1
ATOM 835 O O . LEU A 1 112 ? 23.773 -0.953 -19.700 1.00 60.62 112 LEU A O 1
ATOM 839 N N . GLY A 1 113 ? 23.834 0.425 -17.931 1.00 60.66 113 GLY A N 1
ATOM 840 C CA . GLY A 1 113 ? 23.522 1.641 -18.697 1.00 60.66 113 GLY A CA 1
ATOM 841 C C . GLY A 1 113 ? 22.200 1.556 -19.478 1.00 60.66 113 GLY A C 1
ATOM 842 O O . GLY A 1 113 ? 22.000 2.281 -20.450 1.00 60.66 113 GLY A O 1
ATOM 843 N N . GLY A 1 114 ? 21.293 0.656 -19.077 1.00 57.50 114 GLY A N 1
ATOM 844 C CA . GLY A 1 114 ? 20.141 0.216 -19.871 1.00 57.50 114 GLY A CA 1
ATOM 845 C C . GLY A 1 114 ? 19.015 1.243 -20.040 1.00 57.50 114 GLY A C 1
ATOM 846 O O . GLY A 1 114 ? 18.017 0.945 -20.697 1.00 57.50 114 GLY A O 1
ATOM 847 N N . CYS A 1 115 ? 19.145 2.449 -19.482 1.00 61.81 115 CYS A N 1
ATOM 848 C CA . CYS A 1 115 ? 18.159 3.519 -19.630 1.00 61.81 115 CYS A CA 1
ATOM 849 C C . CYS A 1 115 ? 18.527 4.489 -20.753 1.00 61.81 115 CYS A C 1
ATOM 851 O O . CYS A 1 115 ? 18.868 5.643 -20.517 1.00 61.81 115 CYS A O 1
ATOM 853 N N . SER A 1 116 ? 18.383 4.037 -22.001 1.00 54.44 116 SER A N 1
ATOM 854 C CA . SER A 1 116 ? 18.455 4.927 -23.170 1.00 54.44 116 SER A CA 1
ATOM 855 C C . SER A 1 116 ? 17.174 5.766 -23.372 1.00 54.44 116 SER A C 1
ATOM 857 O O . SER A 1 116 ? 17.184 6.702 -24.168 1.00 54.44 116 SER A O 1
ATOM 859 N N . LEU A 1 117 ? 16.085 5.466 -22.647 1.00 50.59 117 LEU A N 1
ATOM 860 C CA . LEU A 1 117 ? 14.824 6.223 -22.605 1.00 50.59 117 LEU A CA 1
ATOM 861 C C . LEU A 1 117 ? 14.495 6.573 -21.145 1.00 50.59 117 LEU A C 1
ATOM 863 O O . LEU A 1 117 ? 13.883 5.779 -20.430 1.00 50.59 117 LEU A O 1
ATOM 867 N N . GLY A 1 118 ? 14.920 7.754 -20.689 1.00 61.50 118 GLY A N 1
ATOM 868 C CA . GLY A 1 118 ? 14.810 8.174 -19.283 1.00 61.50 118 GLY A CA 1
ATOM 869 C C . GLY A 1 118 ? 13.390 8.144 -18.697 1.00 61.50 118 GLY A C 1
ATOM 870 O O . GLY A 1 118 ? 13.233 7.997 -17.490 1.00 61.50 118 GLY A O 1
ATOM 871 N N . GLU A 1 119 ? 12.351 8.212 -19.531 1.00 66.88 119 GLU A N 1
ATOM 872 C CA . GLU A 1 119 ? 10.959 8.230 -19.069 1.00 66.88 119 GLU A CA 1
ATOM 873 C C . GLU A 1 119 ? 10.470 6.868 -18.542 1.00 66.88 119 GLU A C 1
ATOM 875 O O . GLU A 1 119 ? 9.728 6.814 -17.564 1.00 66.88 119 GLU A O 1
ATOM 880 N N . GLU A 1 120 ? 10.911 5.756 -19.140 1.00 70.31 120 GLU A N 1
ATOM 881 C CA . GLU A 1 120 ? 10.529 4.407 -18.692 1.00 70.31 120 GLU A CA 1
ATOM 882 C C . GLU A 1 120 ? 11.237 4.046 -17.379 1.00 70.31 120 GLU A C 1
ATOM 884 O O . GLU A 1 120 ? 10.630 3.480 -16.476 1.00 70.31 120 GLU A O 1
ATOM 889 N N . CYS A 1 121 ? 12.499 4.463 -17.251 1.00 75.12 121 CYS A N 1
ATOM 890 C CA . CYS A 1 121 ? 13.358 4.307 -16.075 1.00 75.12 121 CYS A CA 1
ATOM 891 C C . CYS A 1 121 ? 12.703 4.852 -14.797 1.00 75.12 121 CYS A C 1
ATOM 893 O O . CYS A 1 121 ? 12.553 4.154 -13.793 1.00 75.12 121 CYS A O 1
ATOM 895 N N . ILE A 1 122 ? 12.247 6.105 -14.885 1.00 77.56 122 ILE A N 1
ATOM 896 C CA . ILE A 1 122 ? 11.633 6.834 -13.777 1.00 77.56 122 ILE A CA 1
ATOM 897 C C . ILE A 1 122 ? 10.333 6.146 -13.350 1.00 77.56 122 ILE A C 1
ATOM 899 O O . ILE A 1 122 ? 10.057 6.055 -12.159 1.00 77.56 122 ILE A O 1
ATOM 903 N N . LYS A 1 123 ? 9.551 5.590 -14.284 1.00 79.94 123 LYS A N 1
ATOM 904 C CA . LYS A 1 123 ? 8.316 4.857 -13.955 1.00 79.94 123 LYS A CA 1
ATOM 905 C C . LYS A 1 123 ? 8.601 3.609 -13.104 1.00 79.94 123 LYS A C 1
ATOM 907 O O . LYS A 1 123 ? 7.913 3.390 -12.110 1.00 79.94 123 LYS A O 1
ATOM 912 N N . TYR A 1 124 ? 9.636 2.823 -13.424 1.00 79.25 124 TYR A N 1
ATOM 913 C CA . TYR A 1 124 ? 10.015 1.659 -12.602 1.00 79.25 124 TYR A CA 1
ATOM 914 C C . TYR A 1 124 ? 10.486 2.067 -11.201 1.00 79.25 124 TYR A C 1
ATOM 916 O O . TYR A 1 124 ? 10.071 1.463 -10.213 1.00 79.25 124 TYR A O 1
ATOM 924 N N . GLU A 1 125 ? 11.314 3.107 -11.099 1.00 83.19 125 GLU A N 1
ATOM 925 C CA . GLU A 1 125 ? 11.801 3.607 -9.810 1.00 83.19 125 GLU A CA 1
ATOM 926 C C . GLU A 1 125 ? 10.656 4.135 -8.937 1.00 83.19 125 GLU A C 1
ATOM 928 O O . GLU A 1 125 ? 10.534 3.758 -7.770 1.00 83.19 125 GLU A O 1
ATOM 933 N N . MET A 1 126 ? 9.756 4.928 -9.523 1.00 83.69 126 MET A N 1
ATOM 934 C CA . MET A 1 126 ? 8.577 5.448 -8.834 1.00 83.69 126 MET A CA 1
ATOM 935 C C . MET A 1 126 ? 7.646 4.322 -8.380 1.00 83.69 126 MET A C 1
ATOM 937 O O . MET A 1 126 ? 7.143 4.366 -7.257 1.00 83.69 126 MET A O 1
ATOM 941 N N . ALA A 1 127 ? 7.450 3.278 -9.192 1.00 86.75 127 ALA A N 1
ATOM 942 C CA . ALA A 1 127 ? 6.656 2.117 -8.800 1.00 86.75 127 ALA A CA 1
ATOM 943 C C . ALA A 1 127 ? 7.254 1.389 -7.582 1.00 86.75 127 ALA A C 1
ATOM 945 O O . ALA A 1 127 ? 6.517 1.054 -6.649 1.00 86.75 127 ALA A O 1
ATOM 946 N N . VAL A 1 128 ? 8.576 1.191 -7.554 1.00 86.88 128 VAL A N 1
ATOM 947 C CA . VAL A 1 128 ? 9.288 0.570 -6.423 1.00 86.88 128 VAL A CA 1
ATOM 948 C C . VAL A 1 128 ? 9.247 1.464 -5.180 1.00 86.88 128 VAL A C 1
ATOM 950 O O . VAL A 1 128 ? 8.983 0.973 -4.082 1.00 86.88 128 VAL A O 1
ATOM 953 N N . ALA A 1 129 ? 9.430 2.777 -5.331 1.00 88.31 129 ALA A N 1
ATOM 954 C CA . ALA A 1 129 ? 9.338 3.732 -4.228 1.00 88.31 129 ALA A CA 1
ATOM 955 C C . ALA A 1 129 ? 7.935 3.740 -3.597 1.00 88.31 129 ALA A C 1
ATOM 957 O O . ALA A 1 129 ? 7.793 3.664 -2.376 1.00 88.31 129 ALA A O 1
ATOM 958 N N . LEU A 1 130 ? 6.885 3.753 -4.423 1.00 86.31 130 LEU A N 1
ATOM 959 C CA . LEU A 1 130 ? 5.495 3.671 -3.968 1.00 86.31 130 LEU A CA 1
ATOM 960 C C . LEU A 1 130 ? 5.190 2.336 -3.270 1.00 86.31 130 LEU A C 1
ATOM 962 O O . LEU A 1 130 ? 4.442 2.324 -2.292 1.00 86.31 130 LEU A O 1
ATOM 966 N N . ALA A 1 131 ? 5.807 1.235 -3.709 1.00 87.94 131 ALA A N 1
ATOM 967 C CA . ALA A 1 131 ? 5.712 -0.064 -3.041 1.00 87.94 131 ALA A CA 1
ATOM 968 C C . ALA A 1 131 ? 6.420 -0.086 -1.669 1.00 87.94 131 ALA A C 1
ATOM 970 O O . ALA A 1 131 ? 5.932 -0.705 -0.725 1.00 87.94 131 ALA A O 1
ATOM 971 N N . PHE A 1 132 ? 7.539 0.628 -1.505 1.00 86.38 132 PHE A N 1
ATOM 972 C CA . PHE A 1 132 ? 8.159 0.810 -0.187 1.00 86.38 132 PHE A CA 1
ATOM 973 C C . PHE A 1 132 ? 7.296 1.671 0.743 1.00 86.38 132 PHE A C 1
ATOM 975 O O . PHE A 1 132 ? 7.156 1.358 1.926 1.00 86.38 132 PHE A O 1
ATOM 982 N N . LEU A 1 133 ? 6.684 2.736 0.222 1.00 86.12 133 LEU A N 1
ATOM 983 C CA . LEU A 1 133 ? 5.776 3.584 0.999 1.00 86.12 133 LEU A CA 1
ATOM 984 C C . LEU A 1 133 ? 4.508 2.829 1.424 1.00 86.12 133 LEU A C 1
ATOM 986 O O . LEU A 1 133 ? 4.067 2.961 2.572 1.00 86.12 133 LEU A O 1
ATOM 990 N N . SER A 1 134 ? 3.941 1.998 0.543 1.00 86.62 134 SER A N 1
ATOM 991 C CA . SER A 1 134 ? 2.827 1.119 0.909 1.00 86.62 134 SER A CA 1
ATOM 992 C C . SER A 1 134 ? 3.259 0.149 2.015 1.00 86.62 134 SER A C 1
ATOM 994 O O . SER A 1 134 ? 2.591 0.069 3.043 1.00 86.62 134 SER A O 1
ATOM 996 N N . TRP A 1 135 ? 4.437 -0.472 1.903 1.00 89.06 135 TRP A N 1
ATOM 997 C CA . TRP A 1 135 ? 4.994 -1.330 2.951 1.00 89.06 135 TRP A CA 1
ATOM 998 C C . TRP A 1 135 ? 5.131 -0.631 4.314 1.00 89.06 135 TRP A C 1
ATOM 1000 O O . TRP A 1 135 ? 4.648 -1.153 5.323 1.00 89.06 135 TRP A O 1
ATOM 1010 N N . ILE A 1 136 ? 5.714 0.572 4.360 1.00 85.44 136 ILE A N 1
ATOM 1011 C CA . ILE A 1 136 ? 5.872 1.344 5.606 1.00 85.44 136 ILE A CA 1
ATOM 1012 C C . ILE A 1 136 ? 4.508 1.647 6.234 1.00 85.44 136 ILE A C 1
ATOM 1014 O O . ILE A 1 136 ? 4.318 1.490 7.440 1.00 85.44 136 ILE A O 1
ATOM 1018 N N . THR A 1 137 ? 3.532 2.058 5.427 1.00 81.50 137 THR A N 1
ATOM 1019 C CA . THR A 1 137 ? 2.189 2.378 5.932 1.00 81.50 137 THR A CA 1
ATOM 1020 C C . THR A 1 137 ? 1.445 1.143 6.449 1.00 81.50 137 THR A C 1
ATOM 1022 O O . THR A 1 137 ? 0.672 1.260 7.408 1.00 81.50 137 THR A O 1
ATOM 1025 N N . ILE A 1 138 ? 1.694 -0.043 5.885 1.00 83.00 138 ILE A N 1
ATOM 1026 C CA . ILE A 1 138 ? 1.193 -1.331 6.402 1.00 83.00 138 ILE A CA 1
ATOM 1027 C C . ILE A 1 138 ? 1.848 -1.666 7.736 1.00 83.00 138 ILE A C 1
ATOM 1029 O O . ILE A 1 138 ? 1.144 -1.976 8.696 1.00 83.00 138 ILE A O 1
ATOM 1033 N N . ALA A 1 139 ? 3.173 -1.538 7.828 1.00 82.38 139 ALA A N 1
ATOM 1034 C CA . ALA A 1 139 ? 3.916 -1.788 9.059 1.00 82.38 139 ALA A CA 1
ATOM 1035 C C . ALA A 1 139 ? 3.454 -0.868 10.203 1.00 82.38 139 ALA A C 1
ATOM 1037 O O . ALA A 1 139 ? 3.219 -1.321 11.319 1.00 82.38 139 ALA A O 1
ATOM 1038 N N . ILE A 1 140 ? 3.240 0.420 9.927 1.00 80.69 140 ILE A N 1
ATOM 1039 C CA . ILE A 1 140 ? 2.709 1.361 10.924 1.00 80.69 140 ILE A CA 1
ATOM 1040 C C . ILE A 1 140 ? 1.297 0.947 11.361 1.00 80.69 140 ILE A C 1
ATOM 1042 O O . ILE A 1 140 ? 0.984 0.957 12.551 1.00 80.69 140 ILE A O 1
ATOM 1046 N N . SER A 1 141 ? 0.444 0.538 10.420 1.00 78.38 141 SER A N 1
ATOM 1047 C CA . SER A 1 141 ? -0.932 0.130 10.732 1.00 78.38 141 SER A CA 1
ATOM 1048 C C . SER A 1 141 ? -0.991 -1.149 11.568 1.00 78.38 141 SER A C 1
ATOM 1050 O O . SER A 1 141 ? -1.789 -1.229 12.504 1.00 78.38 141 SER A O 1
ATOM 1052 N N . SER A 1 142 ? -0.124 -2.126 11.286 1.00 73.38 142 SER A N 1
ATOM 1053 C CA . SER A 1 142 ? -0.047 -3.371 12.056 1.00 73.38 142 SER A CA 1
ATOM 1054 C C . SER A 1 142 ? 0.477 -3.132 13.475 1.00 73.38 142 SER A C 1
ATOM 1056 O O . SER A 1 142 ? -0.076 -3.687 14.427 1.00 73.38 142 SER A O 1
ATOM 1058 N N . LEU A 1 143 ? 1.460 -2.239 13.646 1.00 77.81 143 LEU A N 1
ATOM 1059 C CA . LEU A 1 143 ? 1.963 -1.825 14.960 1.00 77.81 143 LEU A CA 1
ATOM 1060 C C . LEU A 1 143 ? 0.881 -1.136 15.801 1.00 77.81 143 LEU A C 1
ATOM 1062 O O . LEU A 1 143 ? 0.729 -1.445 16.984 1.00 77.81 143 LEU A O 1
ATOM 1066 N N . ILE A 1 144 ? 0.094 -0.244 15.195 1.00 73.19 144 ILE A N 1
ATOM 1067 C CA . ILE A 1 144 ? -1.018 0.439 15.873 1.00 73.19 144 ILE A CA 1
ATOM 1068 C C . ILE A 1 144 ? -2.090 -0.572 16.310 1.00 73.19 144 ILE A C 1
ATOM 1070 O O . ILE A 1 144 ? -2.535 -0.548 17.461 1.00 73.19 144 ILE A O 1
ATOM 1074 N N . MET A 1 145 ? -2.468 -1.497 15.423 1.00 71.62 145 MET A N 1
ATOM 1075 C CA . MET A 1 145 ? -3.454 -2.540 15.719 1.00 71.62 145 MET A CA 1
ATOM 1076 C C . MET A 1 145 ? -2.977 -3.470 16.843 1.00 71.62 145 MET A C 1
ATOM 1078 O O . MET A 1 145 ? -3.736 -3.773 17.766 1.00 71.62 145 MET A O 1
ATOM 1082 N N . PHE A 1 146 ? -1.706 -3.880 16.813 1.00 71.38 146 PHE A N 1
ATOM 1083 C CA . PHE A 1 146 ? -1.103 -4.696 17.864 1.00 71.38 146 PHE A CA 1
ATOM 1084 C C . PHE A 1 146 ? -1.090 -3.964 19.212 1.00 71.38 146 PHE A C 1
ATOM 1086 O O . PHE A 1 146 ? -1.537 -4.519 20.218 1.00 71.38 146 PHE A O 1
ATOM 1093 N N . GLY A 1 147 ? -0.668 -2.695 19.229 1.00 70.12 147 GLY A N 1
ATOM 1094 C CA . GLY A 1 147 ? -0.685 -1.858 20.430 1.00 70.12 147 GLY A CA 1
ATOM 1095 C C . GLY A 1 147 ? -2.084 -1.729 21.040 1.00 70.12 147 GLY A C 1
ATOM 1096 O O . GLY A 1 147 ? -2.244 -1.823 22.259 1.00 70.12 147 GLY A O 1
ATOM 1097 N N . PHE A 1 148 ? -3.119 -1.608 20.205 1.00 68.12 148 PHE A N 1
ATOM 1098 C CA . PHE A 1 148 ? -4.503 -1.571 20.674 1.00 68.12 148 PHE A CA 1
ATOM 1099 C C . PHE A 1 148 ? -4.951 -2.892 21.323 1.00 68.12 148 PHE A C 1
ATOM 1101 O O . PHE A 1 148 ? -5.607 -2.877 22.371 1.00 68.12 148 PHE A O 1
ATOM 1108 N N . LEU A 1 149 ? -4.591 -4.041 20.741 1.00 66.44 149 LEU A N 1
ATOM 1109 C CA . LEU A 1 149 ? -4.916 -5.349 21.320 1.00 66.44 149 LEU A CA 1
ATOM 1110 C C . LEU A 1 149 ? -4.239 -5.555 22.676 1.00 66.44 149 LEU A C 1
ATOM 1112 O O . LEU A 1 149 ? -4.905 -5.977 23.622 1.00 66.44 149 LEU A O 1
ATOM 1116 N N . GLN A 1 150 ? -2.961 -5.189 22.790 1.00 72.06 150 GLN A N 1
ATOM 1117 C CA . GLN A 1 150 ? -2.211 -5.270 24.045 1.00 72.06 150 GLN A CA 1
ATOM 1118 C C . GLN A 1 150 ? -2.858 -4.415 25.145 1.00 72.06 150 GLN A C 1
ATOM 1120 O O . GLN A 1 150 ? -3.097 -4.905 26.248 1.00 72.06 150 GLN A O 1
ATOM 1125 N N . GLN A 1 151 ? -3.247 -3.174 24.832 1.00 69.75 151 GLN A N 1
ATOM 1126 C CA . GLN A 1 151 ? -3.942 -2.294 25.780 1.00 69.75 151 GLN A CA 1
ATOM 1127 C C . GLN A 1 151 ? -5.300 -2.860 26.222 1.00 69.75 151 GLN A C 1
ATOM 1129 O O . GLN A 1 151 ? -5.648 -2.819 27.405 1.00 69.75 151 GLN A O 1
ATOM 1134 N N . LYS A 1 152 ? -6.076 -3.437 25.295 1.00 69.94 152 LYS A N 1
ATOM 1135 C CA . LYS A 1 152 ? -7.369 -4.058 25.619 1.00 69.94 152 LYS A CA 1
ATOM 1136 C C . LYS A 1 152 ? -7.202 -5.268 26.543 1.00 69.94 152 LYS A C 1
ATOM 1138 O O . LYS A 1 152 ? -8.017 -5.455 27.449 1.00 69.94 152 LYS A O 1
ATOM 1143 N N . GLU A 1 153 ? -6.183 -6.093 26.316 1.00 72.19 153 GLU A N 1
ATOM 1144 C CA . GLU A 1 153 ? -5.860 -7.221 27.194 1.00 72.19 153 GLU A CA 1
ATOM 1145 C C . GLU A 1 153 ? -5.401 -6.762 28.577 1.00 72.19 153 GLU A C 1
ATOM 1147 O O . GLU A 1 153 ? -5.856 -7.311 29.580 1.00 72.19 153 GLU A O 1
ATOM 1152 N N . GLU A 1 154 ? -4.567 -5.725 28.655 1.00 75.19 154 GLU A N 1
ATOM 1153 C CA . GLU A 1 154 ? -4.094 -5.177 29.926 1.00 75.19 154 GLU A CA 1
ATOM 1154 C C . GLU A 1 154 ? -5.254 -4.621 30.769 1.00 75.19 154 GLU A C 1
ATOM 1156 O O . GLU A 1 154 ? -5.374 -4.939 31.952 1.00 75.19 154 GLU A O 1
ATOM 1161 N N . ILE A 1 155 ? -6.185 -3.880 30.158 1.00 74.62 155 ILE A N 1
ATOM 1162 C CA . ILE A 1 155 ? -7.402 -3.396 30.832 1.00 74.62 155 ILE A CA 1
ATOM 1163 C C . ILE A 1 155 ? -8.284 -4.566 31.289 1.00 74.62 155 ILE A C 1
ATOM 1165 O O . ILE A 1 155 ? -8.844 -4.523 32.387 1.00 74.62 155 ILE A O 1
ATOM 1169 N N . ARG A 1 156 ? -8.418 -5.619 30.470 1.00 72.50 156 ARG A N 1
ATOM 1170 C CA . ARG A 1 156 ? -9.188 -6.816 30.841 1.00 72.50 156 ARG A CA 1
ATOM 1171 C C . ARG A 1 156 ? -8.558 -7.526 32.041 1.00 72.50 156 ARG A C 1
ATOM 1173 O O . ARG A 1 156 ? -9.289 -7.883 32.960 1.00 72.50 156 ARG A O 1
ATOM 1180 N N . ARG A 1 157 ? -7.227 -7.659 32.071 1.00 74.12 157 ARG A N 1
ATOM 1181 C CA . ARG A 1 157 ? -6.490 -8.203 33.222 1.00 74.12 157 ARG A CA 1
ATOM 1182 C C . ARG A 1 157 ? -6.668 -7.344 34.473 1.00 74.12 157 ARG A C 1
ATOM 1184 O O . ARG A 1 157 ? -7.002 -7.886 35.521 1.00 74.12 157 ARG A O 1
ATOM 1191 N N . ARG A 1 158 ? -6.568 -6.013 34.363 1.00 75.50 158 ARG A N 1
ATOM 1192 C CA . ARG A 1 158 ? -6.821 -5.102 35.497 1.00 75.50 158 ARG A CA 1
ATOM 1193 C C . ARG A 1 158 ? -8.245 -5.219 36.045 1.00 75.50 158 ARG A C 1
ATOM 1195 O O . ARG A 1 158 ? -8.417 -5.172 37.259 1.00 75.50 158 ARG A O 1
ATOM 1202 N N . LYS A 1 159 ? -9.253 -5.401 35.181 1.00 76.56 159 LYS A N 1
ATOM 1203 C CA . LYS A 1 159 ? -10.646 -5.649 35.598 1.00 76.56 159 LYS A CA 1
ATOM 1204 C C . LYS A 1 159 ? -10.836 -7.008 36.272 1.00 76.56 159 LYS A C 1
ATOM 1206 O O . LYS A 1 159 ? -11.531 -7.071 37.277 1.00 76.56 159 LYS A O 1
ATOM 1211 N N . ALA A 1 160 ? -10.213 -8.072 35.763 1.00 74.38 160 ALA A N 1
ATOM 1212 C CA . ALA A 1 160 ? -10.253 -9.383 36.417 1.00 74.38 160 ALA A CA 1
ATOM 1213 C C . ALA A 1 160 ? -9.663 -9.313 37.838 1.00 74.38 160 ALA A C 1
ATOM 1215 O O . ALA A 1 160 ? -10.280 -9.781 38.786 1.00 74.38 160 ALA A O 1
ATOM 1216 N N . GLN A 1 161 ? -8.545 -8.601 38.006 1.00 73.44 161 GLN A N 1
ATOM 1217 C CA . GLN A 1 161 ? -7.894 -8.431 39.308 1.00 73.44 161 GLN A CA 1
ATOM 1218 C C . GLN A 1 161 ? -8.681 -7.538 40.289 1.00 73.44 161 GLN A C 1
ATOM 1220 O O . GLN A 1 161 ? -8.570 -7.713 41.497 1.00 73.44 161 GLN A O 1
ATOM 1225 N N . THR A 1 162 ? -9.507 -6.600 39.805 1.00 64.44 162 THR A N 1
ATOM 1226 C CA . THR A 1 162 ? -10.408 -5.810 40.675 1.00 64.44 162 THR A CA 1
ATOM 1227 C C . THR A 1 162 ? -11.647 -6.593 41.109 1.00 64.44 162 THR A C 1
ATOM 1229 O O . THR A 1 162 ? -12.164 -6.345 42.193 1.00 64.44 162 THR A O 1
ATOM 1232 N N . VAL A 1 163 ? -12.114 -7.545 40.297 1.00 61.19 163 VAL A N 1
ATOM 1233 C CA . VAL A 1 163 ? -13.251 -8.424 40.630 1.00 61.19 163 VAL A CA 1
ATOM 1234 C C . VAL A 1 163 ? -12.857 -9.526 41.620 1.00 61.19 163 VAL A C 1
ATOM 1236 O O . VAL A 1 163 ? -13.712 -10.002 42.355 1.00 61.19 163 VAL A O 1
ATOM 1239 N N . GLU A 1 164 ? -11.575 -9.882 41.699 1.00 59.66 164 GLU A N 1
ATOM 1240 C CA . GLU A 1 164 ? -11.048 -10.865 42.661 1.00 59.66 164 GLU A CA 1
ATOM 1241 C C . GLU A 1 164 ? -10.674 -10.246 44.028 1.00 59.66 164 GLU A C 1
ATOM 1243 O O . GLU A 1 164 ? -10.378 -10.962 44.977 1.00 59.66 164 GLU A O 1
ATOM 1248 N N . SER A 1 165 ? -10.744 -8.911 44.160 1.00 49.00 165 SER A N 1
ATOM 1249 C CA . SER A 1 165 ? -10.456 -8.158 45.394 1.00 49.00 165 SER A CA 1
ATOM 1250 C C . SER A 1 165 ? -11.658 -7.451 46.086 1.00 49.00 165 SER A C 1
ATOM 1252 O O . SER A 1 165 ? -11.440 -6.399 46.689 1.00 49.00 165 SER A O 1
ATOM 1254 N N . PRO A 1 166 ? -12.922 -7.926 46.052 1.00 51.53 166 PRO A N 1
ATOM 1255 C CA . PRO A 1 166 ? -13.983 -7.369 46.898 1.00 51.53 166 PRO A CA 1
ATOM 1256 C C . PRO A 1 166 ? -14.059 -7.978 48.314 1.00 51.53 166 PRO A C 1
ATOM 1258 O O . PRO A 1 166 ? -14.714 -7.386 49.165 1.00 51.53 166 PRO A O 1
ATOM 1261 N N . GLU A 1 167 ? -13.382 -9.094 48.624 1.00 53.22 167 GLU A N 1
ATOM 1262 C CA . GLU A 1 167 ? -13.503 -9.745 49.952 1.00 53.22 167 GLU A CA 1
ATOM 1263 C C . GLU A 1 167 ? -12.602 -9.175 51.064 1.00 53.22 167 GLU A C 1
ATOM 1265 O O . GLU A 1 167 ? -12.789 -9.508 52.229 1.00 53.22 167 GLU A O 1
ATOM 1270 N N . ILE A 1 168 ? -11.661 -8.272 50.764 1.00 51.97 168 ILE A N 1
ATOM 1271 C CA . ILE A 1 168 ? -10.689 -7.787 51.771 1.00 51.97 168 ILE A CA 1
ATOM 1272 C C . ILE A 1 168 ? -11.071 -6.413 52.367 1.00 51.97 168 ILE A C 1
ATOM 1274 O O . ILE A 1 168 ? -10.371 -5.900 53.232 1.00 51.97 168 ILE A O 1
ATOM 1278 N N . LEU A 1 169 ? -12.193 -5.804 51.949 1.00 47.19 169 LEU A N 1
ATOM 1279 C CA . LEU A 1 169 ? -12.641 -4.486 52.446 1.00 47.19 169 LEU A CA 1
ATOM 1280 C C . LEU A 1 169 ? -13.876 -4.542 53.373 1.00 47.19 169 LEU A C 1
ATOM 1282 O O . LEU A 1 169 ? -14.384 -3.497 53.763 1.00 47.19 169 LEU A O 1
ATOM 1286 N N . PHE A 1 170 ? -14.371 -5.734 53.730 1.00 49.72 170 PHE A N 1
ATOM 1287 C CA . PHE A 1 170 ? -15.510 -5.905 54.656 1.00 49.72 170 PHE A CA 1
ATOM 1288 C C . PHE A 1 170 ? -15.144 -6.600 55.975 1.00 49.72 170 PHE A C 1
ATOM 1290 O O . PHE A 1 170 ? -16.021 -7.044 56.712 1.00 49.72 170 PHE A O 1
ATOM 1297 N N . SER A 1 171 ? -13.850 -6.687 56.285 1.00 46.72 171 SER A N 1
ATOM 1298 C CA . SER A 1 171 ? -13.349 -7.286 57.520 1.00 46.72 171 SER A CA 1
ATOM 1299 C C . SER A 1 171 ? -12.370 -6.344 58.222 1.00 46.72 171 SER A C 1
ATOM 1301 O O . SER A 1 171 ? -11.206 -6.694 58.401 1.00 46.72 171 SER A O 1
ATOM 1303 N N . HIS A 1 172 ? -12.827 -5.143 58.591 1.00 39.59 172 HIS A N 1
ATOM 1304 C CA . HIS A 1 172 ? -12.270 -4.416 59.734 1.00 39.59 172 HIS A CA 1
ATOM 1305 C C . HIS A 1 172 ? -13.214 -3.349 60.289 1.00 39.59 172 HIS A C 1
ATOM 1307 O O . HIS A 1 172 ? -13.924 -2.712 59.479 1.00 39.59 172 HIS A O 1
#

Foldseek 3Di:
DPPPQQEQLDPNLLVLLVLLLVLLVLLLVLLVVAPCQPVDVLSVLLNVLSVLSNVLSVVSNVVSVVCNVVVDDPPPVVVLVVNLVSLVVSLVSLVVSLVVLVVCLCCCVPPVVNCPPVSNNVSSVSSSVSSVVSSVSSVVSSVSSVVNVVVVVVVVVVVVVVVVPPPPPPPD

pLDDT: mean 74.13, std 13.61, range [34.84, 92.31]

Radius of gyration: 21.87 Å; chains: 1; bounding box: 50×28×83 Å

Sequence (172 aa):
MKNFAGAPGTWTGLILRMAQCLFAVGSIASMATTKTFFSYTAFCYLIASMGLQVIWSFGLAFMDAYALLTKKVLHNPVLVSLFVVGDWVTATLSLAAAASSAGITVLYFGDLGGCSLGEECIKYEMAVALAFLSWITIAISSLIMFGFLQQKEEIRRRKAQTVESPEILFSH

InterPro domains:
  IPR006702 Casparian strip membrane protein domain [PF04535] (8-136)
  IPR045009 CASP-like protein 5 [PTHR32021] (1-149)

Organism: NCBI:txid2727404